Protein AF-A0A356M6T0-F1 (afdb_monomer)

Secondary structure (DSSP, 8-state):
----EEEE-SEESSHHHHHHHHHHHHSSTT--EEEE-PEE-

Foldseek 3Di:
DPQLEAEDEEEDQDPVSQVVVLVVSCPPPSHPYYHYPYHHD

Nearest PDB structures (foldseek):
  8rjx-assembly1_A  TM=9.207E-01  e=3.550E-02  Escherichia coli
  6xmv-assembly1_A  TM=9.520E-01  e=1.493E-01  Neisseria gonorrhoeae FA 1090
  4qo6-assembly1_A  TM=6.536E-01  e=1.604E-01  Chlamydia trachomatis D/UW-3/CX
  2ayi-assembly1_A  TM=4.782E-01  e=3.778E+00  Thermus thermophilus
  8ted-assembly1_A  TM=4.041E-01  e=4.362E+00  Flavobacterium johnsoniae UW101

Sequence (41 aa):
TKKGVVTLVGKAGDAAELNMATKLANDVNGVKGVKNRMTIE

Mean predicted aligned error: 5.07 Å

Solvent-accessible surface area (backbone atoms only — not comparable to full-atom values): 2530 Å² total; per-residue (Å²): 134,84,73,28,63,48,72,47,74,54,78,29,85,41,72,64,59,50,50,50,54,47,49,57,57,47,70,39,90,73,43,72,43,66,46,79,62,56,42,72,111

pLDDT: mean 83.23, std 8.92, range [41.25, 89.25]

Structure (mmCIF, N/CA/C/O backbone):
data_AF-A0A356M6T0-F1
#
_entry.id   AF-A0A356M6T0-F1
#
loop_
_atom_site.group_PDB
_atom_site.id
_atom_site.type_symbol
_atom_site.label_atom_id
_atom_site.label_alt_id
_atom_site.label_comp_id
_atom_site.label_asym_id
_atom_site.label_entity_id
_atom_site.label_seq_id
_atom_site.pdbx_PDB_ins_code
_atom_site.Cartn_x
_atom_site.Cartn_y
_atom_site.Cartn_z
_atom_site.occupancy
_atom_site.B_iso_or_equiv
_atom_site.auth_seq_id
_atom_site.auth_comp_id
_atom_site.auth_asym_id
_atom_site.auth_atom_id
_atom_site.pdb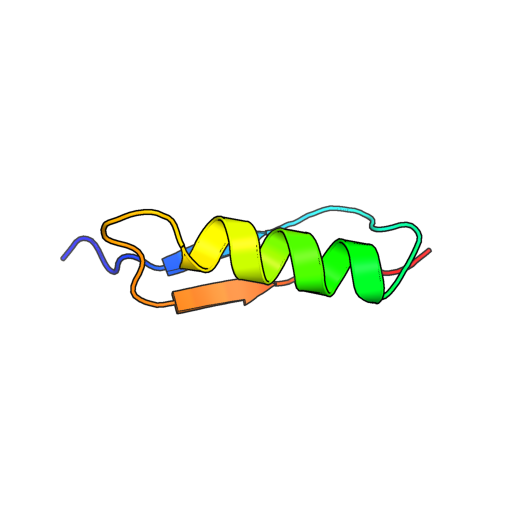x_PDB_model_num
ATOM 1 N N . THR A 1 1 ? -18.327 -2.076 9.853 1.00 41.25 1 THR A N 1
ATOM 2 C CA . THR A 1 1 ? -16.863 -2.290 9.942 1.00 41.25 1 THR A CA 1
ATOM 3 C C . THR A 1 1 ? -16.179 -1.773 8.677 1.00 41.25 1 THR A C 1
ATOM 5 O O . THR A 1 1 ? -15.920 -2.527 7.750 1.00 41.25 1 THR A O 1
ATOM 8 N N . LYS A 1 2 ? -15.902 -0.464 8.583 1.00 54.25 2 LYS A N 1
ATOM 9 C CA . LYS A 1 2 ? -15.146 0.098 7.446 1.00 54.25 2 LYS A CA 1
ATOM 10 C C . LYS A 1 2 ? -13.661 -0.114 7.735 1.00 54.25 2 LYS A C 1
ATOM 12 O O . LYS A 1 2 ? -13.072 0.653 8.483 1.00 54.25 2 LYS A O 1
ATOM 17 N N . LYS A 1 3 ? -13.082 -1.215 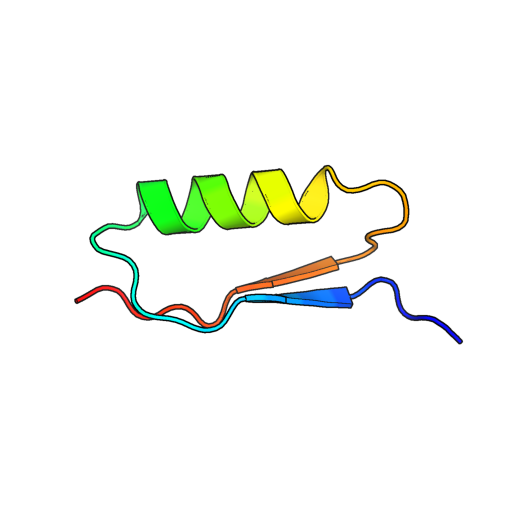7.252 1.00 68.31 3 LYS A N 1
ATOM 18 C CA . LYS A 1 3 ? -11.750 -1.688 7.678 1.00 68.31 3 LYS A CA 1
ATOM 19 C C . LYS A 1 3 ? -10.581 -0.760 7.30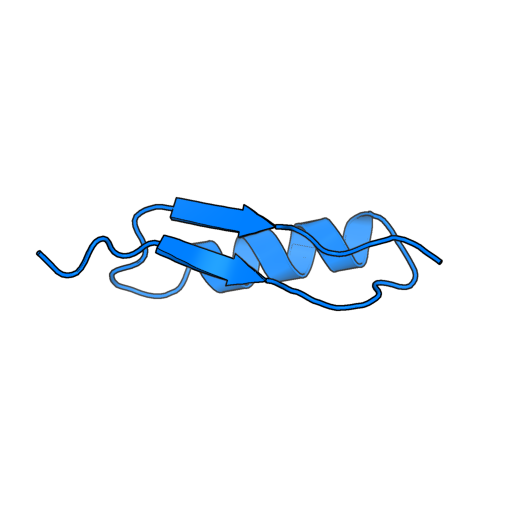7 1.00 68.31 3 LYS A C 1
ATOM 21 O O . LYS A 1 3 ? -9.460 -1.105 7.642 1.00 68.31 3 LYS A O 1
ATOM 26 N N . GLY A 1 4 ? -10.810 0.392 6.668 1.00 80.25 4 GLY A N 1
ATOM 27 C CA . GLY A 1 4 ? -9.752 1.357 6.346 1.00 80.25 4 GLY A CA 1
ATOM 28 C C . GLY A 1 4 ? -8.621 0.754 5.511 1.00 80.25 4 GLY A C 1
ATOM 29 O O . GLY A 1 4 ? -7.519 1.277 5.531 1.00 80.25 4 GLY A O 1
ATOM 30 N N . VAL A 1 5 ? -8.846 -0.379 4.836 1.00 84.69 5 VAL A N 1
ATOM 31 C CA . VAL A 1 5 ? -7.804 -1.032 4.042 1.00 84.69 5 VAL A CA 1
ATOM 32 C C . VAL A 1 5 ? -7.949 -0.598 2.594 1.00 84.69 5 VAL A C 1
ATOM 34 O O . VAL A 1 5 ? -8.946 -0.932 1.956 1.00 84.69 5 VAL A O 1
ATOM 37 N N . VAL A 1 6 ? -6.950 0.112 2.081 1.00 84.12 6 VAL A N 1
ATOM 38 C CA . VAL A 1 6 ? -6.846 0.489 0.668 1.00 84.12 6 VAL A CA 1
ATOM 39 C C . VAL A 1 6 ? -6.068 -0.595 -0.061 1.00 84.12 6 VAL A C 1
ATOM 41 O O . VAL A 1 6 ? -5.091 -1.121 0.464 1.00 84.12 6 VAL A O 1
ATOM 44 N N . THR A 1 7 ? -6.507 -0.971 -1.259 1.00 87.69 7 THR A N 1
ATOM 45 C CA . THR A 1 7 ? -5.773 -1.915 -2.110 1.00 87.69 7 THR A CA 1
ATOM 46 C C . THR A 1 7 ? -5.353 -1.197 -3.382 1.00 87.69 7 THR A C 1
ATOM 48 O O . THR A 1 7 ? -6.221 -0.727 -4.111 1.00 87.69 7 THR A O 1
ATOM 51 N N . LEU A 1 8 ? -4.047 -1.123 -3.643 1.00 85.81 8 LEU A N 1
ATOM 52 C CA . LEU A 1 8 ? -3.514 -0.618 -4.906 1.00 85.81 8 LEU A CA 1
ATOM 53 C C . LEU A 1 8 ? -3.297 -1.785 -5.864 1.00 85.81 8 LEU A C 1
ATOM 55 O O . LEU A 1 8 ? -2.683 -2.792 -5.502 1.00 85.81 8 LEU A O 1
ATOM 59 N N . VAL A 1 9 ? -3.815 -1.640 -7.078 1.00 87.62 9 VAL A N 1
ATOM 60 C CA . VAL A 1 9 ? -3.694 -2.590 -8.188 1.00 87.62 9 VAL A CA 1
ATOM 61 C C . VAL A 1 9 ? -3.314 -1.811 -9.440 1.00 87.62 9 VAL A C 1
ATOM 63 O O . VAL A 1 9 ? -3.869 -0.745 -9.689 1.00 87.62 9 VAL A O 1
ATOM 66 N N . GLY A 1 10 ? -2.360 -2.330 -10.207 1.00 85.69 10 GLY A N 1
ATOM 67 C CA . GLY A 1 10 ? -1.824 -1.647 -11.380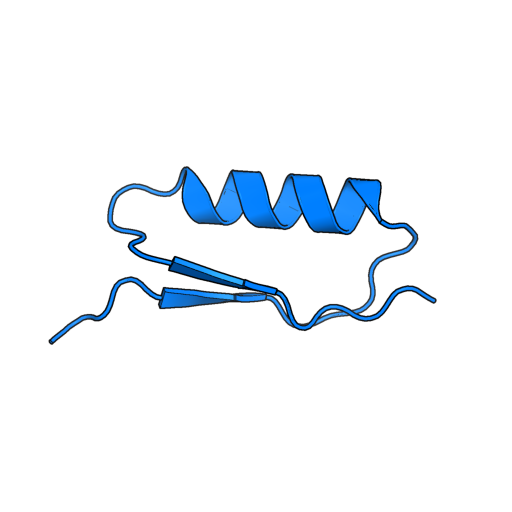 1.00 85.69 10 GLY A CA 1
ATOM 68 C C . GLY A 1 10 ? -0.417 -2.120 -11.728 1.00 85.69 10 GLY A C 1
ATOM 69 O O . GLY A 1 10 ? 0.143 -2.983 -11.049 1.00 85.69 10 GLY A O 1
ATOM 70 N N . LYS A 1 11 ? 0.141 -1.544 -12.788 1.00 85.31 11 LYS A N 1
ATOM 71 C CA . LYS A 1 11 ? 1.545 -1.702 -13.172 1.00 85.31 11 LYS A CA 1
ATOM 72 C C . LYS A 1 11 ? 2.306 -0.451 -12.742 1.00 85.31 11 LYS A C 1
ATOM 74 O O . LYS A 1 11 ? 1.840 0.650 -13.019 1.00 85.31 11 LYS A O 1
ATOM 79 N N . ALA A 1 12 ? 3.412 -0.637 -12.032 1.00 83.75 12 ALA A N 1
ATOM 80 C CA . ALA A 1 12 ? 4.345 0.423 -11.665 1.00 83.75 12 ALA A CA 1
ATOM 81 C C . ALA A 1 12 ? 5.611 0.260 -12.512 1.00 83.75 12 ALA A C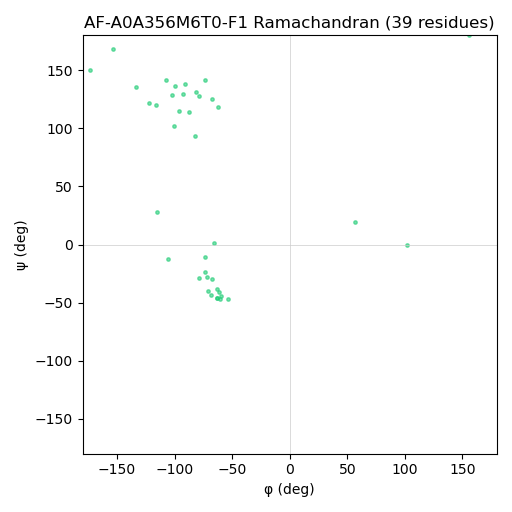 1
ATOM 83 O O . ALA A 1 12 ? 6.037 -0.868 -12.755 1.00 83.75 12 ALA A O 1
ATOM 84 N N . GLY A 1 13 ? 6.204 1.360 -12.965 1.00 85.19 13 GLY A N 1
ATOM 85 C CA . GLY A 1 13 ? 7.455 1.325 -13.721 1.00 85.19 13 GLY A CA 1
ATOM 86 C C . GLY A 1 13 ? 8.659 1.008 -12.837 1.00 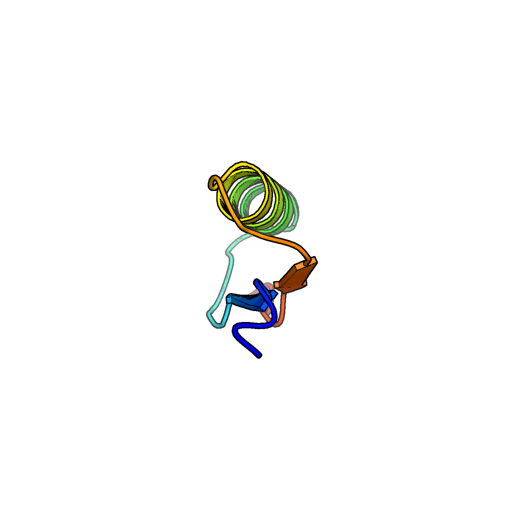85.19 13 GLY A C 1
ATOM 87 O O . GLY A 1 13 ? 9.663 0.494 -13.320 1.00 85.19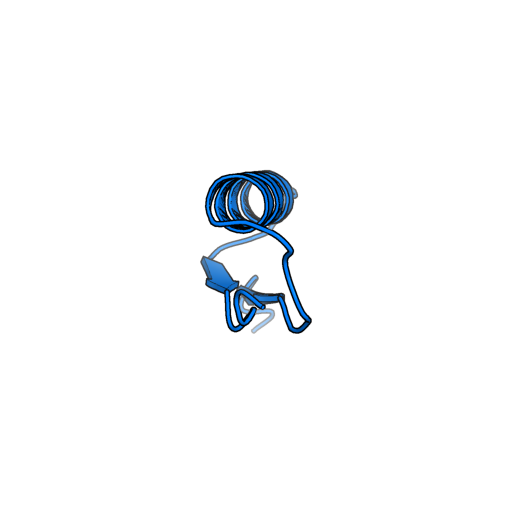 13 GLY A O 1
ATOM 88 N N . ASP A 1 14 ? 8.564 1.282 -11.532 1.00 86.38 14 ASP A N 1
ATOM 89 C CA . ASP A 1 14 ? 9.649 1.022 -10.594 1.00 86.38 14 ASP A CA 1
ATOM 90 C C . ASP A 1 14 ? 9.177 0.785 -9.136 1.00 86.38 14 ASP A C 1
ATOM 92 O O . ASP A 1 14 ? 8.019 0.996 -8.756 1.00 86.38 14 ASP A O 1
ATOM 96 N N . ALA A 1 15 ? 10.095 0.308 -8.286 1.00 83.94 15 ALA A N 1
ATOM 97 C CA . ALA A 1 15 ? 9.831 0.031 -6.870 1.00 83.94 15 ALA A CA 1
ATOM 98 C C . ALA A 1 15 ? 9.655 1.296 -5.997 1.00 83.94 15 ALA A C 1
ATOM 100 O O . ALA A 1 15 ? 8.973 1.255 -4.969 1.00 83.94 15 ALA A O 1
ATOM 101 N N . ALA A 1 16 ? 10.269 2.415 -6.371 1.00 86.94 16 ALA A N 1
ATOM 102 C CA . ALA A 1 16 ? 10.071 3.725 -5.761 1.00 86.94 16 ALA A CA 1
ATOM 103 C C . ALA A 1 16 ? 8.668 4.290 -6.045 1.00 86.94 16 ALA A C 1
ATOM 105 O O . ALA A 1 16 ? 8.034 4.736 -5.089 1.00 86.94 16 ALA A O 1
ATOM 106 N N . GLU A 1 17 ? 8.133 4.198 -7.268 1.00 86.50 17 GLU A N 1
ATOM 107 C CA . GLU A 1 17 ? 6.728 4.527 -7.585 1.00 86.50 17 GLU A CA 1
ATOM 108 C C . GLU A 1 17 ? 5.770 3.752 -6.676 1.00 86.50 17 GLU A C 1
ATOM 110 O O . GLU A 1 17 ? 4.863 4.310 -6.050 1.00 86.50 17 GLU A O 1
ATOM 115 N N . LEU A 1 18 ? 6.028 2.453 -6.535 1.00 85.12 18 LEU A N 1
ATOM 116 C CA . LEU A 1 18 ? 5.245 1.545 -5.709 1.00 85.12 18 LEU A CA 1
ATOM 117 C C . LEU A 1 18 ? 5.263 1.952 -4.223 1.00 85.12 18 LEU A C 1
ATOM 119 O O . LEU A 1 18 ? 4.230 1.943 -3.540 1.00 85.12 18 LEU A O 1
ATOM 123 N N . ASN A 1 19 ? 6.427 2.368 -3.725 1.00 87.81 19 ASN A N 1
ATOM 124 C CA . ASN A 1 19 ? 6.602 2.838 -2.354 1.00 87.81 19 ASN A CA 1
ATOM 125 C C . ASN A 1 19 ? 5.947 4.213 -2.122 1.00 87.81 19 ASN A C 1
ATOM 127 O O . ASN A 1 19 ? 5.309 4.430 -1.089 1.00 87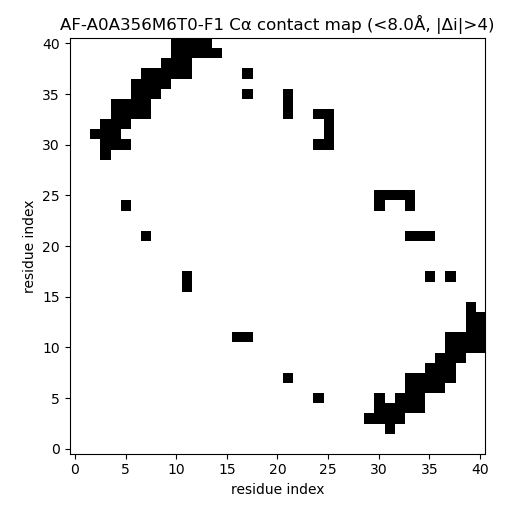.81 19 ASN A O 1
ATOM 131 N N . MET A 1 20 ? 6.050 5.129 -3.090 1.00 89.25 20 MET A N 1
ATOM 132 C CA . MET A 1 20 ? 5.402 6.443 -3.033 1.00 89.25 20 MET A CA 1
ATOM 133 C C . MET A 1 20 ? 3.881 6.309 -3.012 1.00 89.25 20 MET A C 1
ATOM 135 O O . MET A 1 20 ? 3.230 6.900 -2.153 1.00 89.25 20 MET A O 1
ATOM 139 N N . ALA A 1 21 ? 3.314 5.476 -3.884 1.00 86.44 21 ALA A N 1
ATOM 140 C CA . ALA A 1 21 ? 1.878 5.224 -3.929 1.00 86.44 21 ALA A CA 1
ATOM 141 C C . ALA A 1 21 ? 1.369 4.575 -2.630 1.00 86.44 21 ALA A C 1
ATOM 143 O O . ALA A 1 21 ? 0.310 4.939 -2.117 1.00 86.44 21 ALA A O 1
ATOM 144 N N . THR A 1 22 ? 2.156 3.663 -2.049 1.00 87.69 22 THR A N 1
ATOM 145 C CA . THR A 1 22 ? 1.844 3.053 -0.748 1.00 87.69 22 THR A CA 1
ATOM 146 C C . THR A 1 22 ? 1.834 4.094 0.368 1.00 87.69 22 THR A C 1
ATOM 148 O O . THR A 1 22 ? 0.897 4.117 1.164 1.00 87.69 22 THR A O 1
ATOM 151 N N . LYS A 1 23 ? 2.842 4.975 0.423 1.00 88.38 23 LYS A N 1
ATOM 152 C CA . LYS A 1 23 ? 2.894 6.075 1.397 1.00 88.38 23 LYS A CA 1
ATOM 153 C C . LYS A 1 23 ? 1.717 7.027 1.239 1.00 88.38 23 LYS A C 1
ATOM 155 O O . LYS A 1 23 ? 1.062 7.324 2.229 1.00 88.38 23 LYS A O 1
ATOM 160 N N . LEU A 1 24 ? 1.421 7.439 0.009 1.00 88.44 24 LEU A N 1
ATOM 161 C CA . LEU A 1 24 ? 0.324 8.353 -0.290 1.00 88.44 24 LEU A CA 1
ATOM 162 C C . LEU A 1 24 ? -1.021 7.768 0.150 1.00 88.44 24 LEU A C 1
ATOM 164 O O . LEU A 1 24 ? -1.815 8.448 0.787 1.00 88.44 24 LEU A O 1
ATOM 168 N N . ALA A 1 25 ? -1.256 6.486 -0.135 1.00 85.81 25 ALA A N 1
ATOM 169 C CA . ALA A 1 25 ? -2.468 5.797 0.287 1.00 85.81 25 ALA A CA 1
ATOM 170 C C . ALA A 1 25 ? -2.558 5.619 1.809 1.00 85.81 25 ALA A C 1
ATOM 172 O O . ALA A 1 25 ? -3.661 5.575 2.341 1.00 85.81 25 ALA A O 1
ATOM 173 N N . ASN A 1 26 ? -1.427 5.502 2.509 1.00 87.38 26 ASN A N 1
ATOM 174 C CA . ASN A 1 26 ? -1.394 5.338 3.964 1.00 87.38 26 ASN A CA 1
ATOM 175 C C . ASN A 1 26 ? -1.604 6.669 4.700 1.00 87.38 26 ASN A C 1
ATOM 177 O O . ASN A 1 26 ? -2.160 6.686 5.791 1.00 87.38 26 ASN A O 1
ATOM 181 N N . ASP A 1 27 ? -1.201 7.777 4.079 1.00 88.00 27 ASP A N 1
ATOM 182 C CA . ASP A 1 27 ? -1.373 9.130 4.618 1.00 88.00 27 ASP A CA 1
ATOM 183 C C . ASP A 1 27 ? -2.832 9.624 4.540 1.00 88.00 27 ASP A C 1
ATOM 185 O O . ASP A 1 27 ? -3.211 10.628 5.141 1.00 88.00 27 ASP A O 1
ATOM 189 N N . VAL A 1 28 ? -3.700 8.898 3.824 1.00 85.00 28 VAL A N 1
ATOM 190 C CA . VAL A 1 28 ? -5.125 9.226 3.742 1.00 85.00 28 VAL A CA 1
ATOM 191 C C . VAL A 1 28 ? -5.796 9.023 5.100 1.00 85.00 28 VA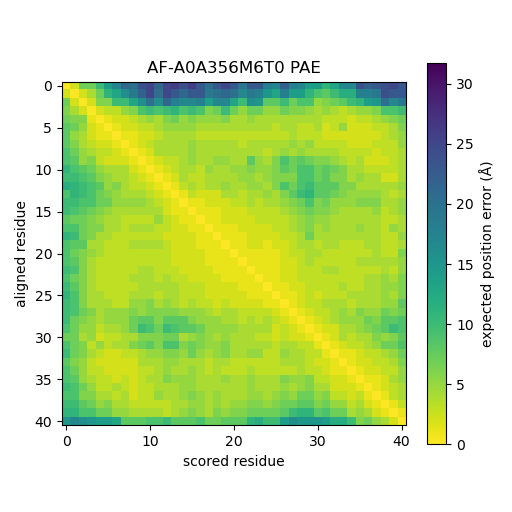L A C 1
ATOM 193 O O . VAL A 1 28 ? -5.803 7.936 5.683 1.00 85.00 28 VAL A O 1
ATOM 196 N N . ASN A 1 29 ? -6.446 10.081 5.580 1.00 82.88 29 ASN A N 1
ATOM 197 C CA . ASN A 1 29 ? -7.081 10.088 6.888 1.00 82.88 29 ASN A CA 1
ATOM 198 C C . ASN A 1 29 ? -8.205 9.031 6.974 1.00 82.88 29 ASN A C 1
ATOM 200 O O . ASN A 1 29 ? -9.187 9.075 6.230 1.00 82.88 29 ASN A O 1
ATOM 204 N N . GLY A 1 30 ? -8.048 8.061 7.880 1.00 83.06 30 GLY A N 1
ATOM 205 C CA . GLY A 1 30 ? -8.952 6.912 8.029 1.00 83.06 30 GLY A CA 1
ATOM 206 C C . GLY A 1 30 ? -8.448 5.599 7.415 1.00 83.06 30 GLY A C 1
ATOM 207 O O . GLY A 1 30 ? -9.129 4.572 7.541 1.00 83.06 30 GLY A O 1
ATOM 208 N N . VAL A 1 31 ? -7.261 5.595 6.802 1.00 86.25 31 VAL A N 1
ATOM 209 C CA . VAL A 1 31 ? -6.600 4.370 6.347 1.00 86.25 31 VAL A CA 1
ATOM 210 C C . VAL A 1 31 ? -5.926 3.665 7.523 1.00 86.25 31 VAL A C 1
ATOM 212 O O . VAL A 1 31 ? -5.194 4.243 8.314 1.00 86.25 31 VAL A O 1
ATOM 215 N N . LYS A 1 32 ? -6.241 2.380 7.670 1.00 85.19 32 LYS A N 1
ATOM 216 C CA . LYS A 1 32 ? -5.684 1.455 8.662 1.00 85.19 32 LYS A CA 1
ATOM 217 C C . LYS A 1 32 ? -4.704 0.461 8.051 1.00 85.19 32 LYS A C 1
ATOM 219 O O . LYS A 1 32 ? -4.039 -0.264 8.783 1.00 85.19 32 LYS A O 1
ATOM 224 N N . GLY A 1 33 ? -4.651 0.367 6.727 1.00 85.94 33 GLY A N 1
ATOM 225 C CA . GLY A 1 33 ? -3.709 -0.504 6.048 1.00 85.94 33 GLY A CA 1
ATOM 226 C C . GLY A 1 33 ? -3.734 -0.317 4.545 1.00 85.94 33 GLY A C 1
ATOM 227 O O . GLY A 1 33 ? -4.765 -0.009 3.953 1.00 85.94 33 GLY A O 1
ATOM 228 N N . VAL A 1 34 ? -2.591 -0.554 3.920 1.00 86.38 34 VAL A N 1
ATOM 229 C CA . VAL A 1 34 ? -2.446 -0.465 2.473 1.00 86.38 34 VAL A CA 1
ATOM 230 C C . VAL A 1 34 ? -1.951 -1.807 1.959 1.00 86.38 34 VAL A C 1
ATOM 232 O O . VAL A 1 34 ? -0.916 -2.311 2.386 1.00 86.38 34 VAL A O 1
ATOM 235 N N . LYS A 1 35 ? -2.719 -2.421 1.061 1.00 87.31 35 LYS A N 1
ATOM 236 C CA . LYS A 1 35 ? -2.337 -3.633 0.340 1.00 87.31 35 LYS A CA 1
ATOM 237 C C . LYS A 1 35 ? -1.867 -3.245 -1.043 1.00 87.31 35 LYS A C 1
ATOM 239 O O . LYS A 1 35 ? -2.680 -2.996 -1.929 1.00 87.31 35 LYS A O 1
ATOM 244 N N . ASN A 1 36 ? -0.559 -3.235 -1.228 1.00 85.06 36 ASN A N 1
ATOM 245 C CA . ASN A 1 36 ? 0.008 -2.994 -2.534 1.00 85.06 36 ASN A CA 1
ATOM 246 C C . ASN A 1 36 ? 0.122 -4.312 -3.316 1.00 85.06 36 ASN A C 1
ATOM 248 O O . ASN A 1 36 ? 0.875 -5.199 -2.924 1.00 85.06 36 ASN A O 1
ATOM 252 N N . ARG A 1 37 ? -0.643 -4.450 -4.403 1.00 86.62 37 ARG A N 1
ATOM 253 C CA . ARG A 1 37 ? -0.557 -5.566 -5.364 1.00 86.62 37 ARG A CA 1
ATOM 254 C C . ARG A 1 37 ? -0.117 -5.085 -6.746 1.00 86.62 37 ARG A C 1
ATOM 256 O O . ARG A 1 37 ? -0.519 -5.663 -7.752 1.00 86.62 37 ARG A O 1
ATOM 263 N N . MET A 1 38 ? 0.636 -3.990 -6.799 1.00 85.19 38 MET A N 1
ATOM 264 C CA . MET A 1 38 ? 1.179 -3.515 -8.064 1.00 85.19 38 MET A CA 1
ATOM 265 C C . MET A 1 38 ? 2.330 -4.410 -8.515 1.00 85.19 38 MET A C 1
ATOM 267 O O . MET A 1 38 ? 3.117 -4.877 -7.690 1.00 85.19 38 MET A O 1
ATOM 271 N N . THR A 1 39 ? 2.403 -4.653 -9.816 1.00 83.62 39 THR A N 1
ATOM 272 C CA . THR A 1 39 ? 3.493 -5.387 -10.464 1.00 83.62 39 THR A CA 1
ATOM 273 C C . THR A 1 39 ? 4.465 -4.401 -11.088 1.00 83.62 39 THR A C 1
ATOM 275 O O . THR A 1 39 ? 4.020 -3.436 -11.706 1.00 83.62 39 THR A O 1
ATOM 278 N N . ILE A 1 40 ? 5.763 -4.647 -10.920 1.00 82.94 40 ILE A N 1
ATOM 279 C CA . ILE A 1 40 ? 6.813 -3.897 -11.616 1.00 82.94 40 ILE A CA 1
ATOM 280 C C . ILE A 1 40 ? 6.939 -4.502 -13.017 1.00 82.94 40 ILE A C 1
ATOM 282 O O . ILE A 1 40 ? 6.936 -5.732 -13.131 1.00 82.94 40 ILE A O 1
ATOM 286 N N . GLU A 1 41 ? 6.952 -3.660 -14.048 1.00 74.81 41 GLU A N 1
ATOM 287 C CA . GLU A 1 41 ? 7.138 -4.085 -15.444 1.00 74.81 41 GLU A CA 1
ATOM 288 C C . GLU A 1 41 ? 8.617 -4.229 -15.828 1.00 74.81 41 GLU A C 1
ATOM 290 O O . GLU A 1 41 ? 9.452 -3.476 -15.279 1.00 74.81 41 GLU A O 1
#

Radius of gyration: 10.56 Å; Cα contacts (8 Å, |Δi|>4): 57; chains: 1; bounding box: 27×16×25 Å